Protein AF-A0AAP6SI74-F1 (afdb_monomer_lite)

Radius of gyration: 11.39 Å; chains: 1; bounding box: 27×24×29 Å

Sequence (75 aa):
MNRNYNSIKALVGVTNIIITSELRYSELHALVEKSAVLENGILTIKVKECTLGTEEINALAKLGGKYVAFDLTEC

Foldseek 3Di:
DPPPVVVLVVQLLDAEAEDEPVDDLVSLQVSLLSNQVNVRYAYEYEYAPCSDDPVSVVVSCVNNPPRYHYHDVRD

Secondary structure (DSSP, 8-state):
----HHHHHHHTTSSSEEEETTS-HHHHHHHHHHHHHH-SS-EEEEEETT-S-HHHHHHHHHHHGGGEEEEEEE-
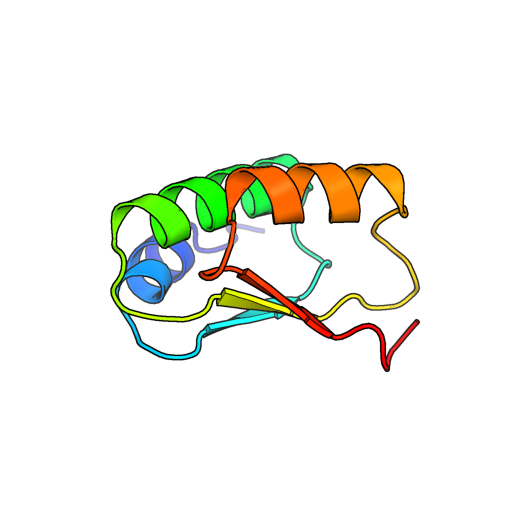
pLDDT: mean 75.33, std 14.18, range [35.59, 90.31]

Structure (mmCIF, N/CA/C/O backbone):
data_AF-A0AAP6SI74-F1
#
_entry.id   AF-A0AAP6SI74-F1
#
loop_
_atom_site.group_PDB
_atom_site.id
_atom_site.type_symbol
_atom_site.label_atom_id
_atom_site.label_alt_id
_atom_site.label_comp_id
_atom_site.label_asym_id
_atom_site.label_entity_id
_atom_site.label_seq_id
_atom_site.pdbx_PDB_ins_code
_atom_site.Cartn_x
_atom_site.Cartn_y
_atom_site.Cartn_z
_atom_site.occupancy
_atom_site.B_iso_or_equiv
_atom_site.auth_seq_id
_atom_site.auth_comp_id
_atom_site.auth_asym_id
_atom_site.auth_atom_id
_atom_site.pdbx_PDB_model_num
ATOM 1 N N . MET A 1 1 ? -6.696 12.007 -19.841 1.00 38.88 1 MET A N 1
ATOM 2 C CA . MET A 1 1 ? -7.189 10.816 -19.112 1.00 38.88 1 MET A CA 1
ATOM 3 C C . MET A 1 1 ? -7.705 11.254 -17.752 1.00 38.88 1 MET A C 1
ATOM 5 O O . MET A 1 1 ? -6.908 11.567 -16.880 1.00 38.88 1 MET A O 1
ATOM 9 N N . ASN A 1 2 ? -9.025 11.338 -17.590 1.00 35.59 2 ASN A N 1
ATOM 10 C CA . ASN A 1 2 ? -9.656 11.709 -16.324 1.00 35.59 2 ASN A CA 1
ATOM 11 C C . ASN A 1 2 ? -9.745 10.436 -15.461 1.00 35.59 2 ASN A C 1
ATOM 13 O O . ASN A 1 2 ? -10.757 9.738 -15.473 1.00 35.59 2 ASN A O 1
ATOM 17 N N . ARG A 1 3 ? -8.626 10.038 -14.831 1.00 43.56 3 ARG A N 1
ATOM 18 C CA . ARG A 1 3 ? -8.604 8.878 -13.928 1.00 43.56 3 ARG A CA 1
ATOM 19 C C . ARG A 1 3 ? -9.451 9.234 -12.709 1.00 43.56 3 ARG A C 1
ATOM 21 O O . ARG A 1 3 ? -9.211 10.223 -12.024 1.00 43.56 3 ARG A O 1
ATOM 28 N N . ASN A 1 4 ? -10.505 8.455 -12.534 1.00 43.44 4 ASN A N 1
ATOM 29 C CA . ASN A 1 4 ? -11.652 8.691 -11.675 1.00 43.44 4 ASN A CA 1
ATOM 30 C C . ASN A 1 4 ? -11.245 8.666 -10.182 1.00 43.44 4 ASN A C 1
ATOM 32 O O . ASN A 1 4 ? -11.437 7.673 -9.484 1.00 43.44 4 ASN A O 1
ATOM 36 N N . TYR A 1 5 ? -10.664 9.760 -9.678 1.00 45.31 5 TYR A N 1
ATOM 37 C CA . TYR A 1 5 ? -10.267 9.924 -8.268 1.00 45.31 5 TYR A CA 1
ATOM 38 C C . TYR A 1 5 ? -11.423 9.653 -7.288 1.00 45.31 5 TYR A C 1
ATOM 40 O O . TYR A 1 5 ? -11.197 9.221 -6.158 1.00 45.31 5 TYR A O 1
ATOM 48 N N . ASN A 1 6 ? -12.670 9.875 -7.719 1.00 48.03 6 ASN A N 1
ATOM 49 C CA . ASN A 1 6 ? -13.859 9.595 -6.913 1.00 48.03 6 ASN A CA 1
ATOM 50 C C . ASN A 1 6 ? -14.114 8.093 -6.730 1.00 48.03 6 ASN A C 1
ATOM 52 O O . ASN A 1 6 ? -14.499 7.683 -5.639 1.00 48.03 6 ASN A O 1
ATOM 56 N N . SER A 1 7 ? -13.836 7.263 -7.739 1.00 51.28 7 SER A N 1
ATOM 57 C CA . SER A 1 7 ? -13.935 5.801 -7.618 1.00 51.28 7 SER A CA 1
ATOM 58 C C . SER A 1 7 ? -12.872 5.255 -6.664 1.00 51.28 7 SER A C 1
ATOM 60 O O . SER A 1 7 ? -13.149 4.384 -5.849 1.00 51.28 7 SER A O 1
ATOM 62 N N . ILE A 1 8 ? -11.674 5.842 -6.707 1.00 52.56 8 ILE A N 1
ATOM 63 C CA . ILE A 1 8 ? -10.552 5.509 -5.824 1.00 52.56 8 ILE A CA 1
ATOM 64 C C . ILE A 1 8 ? -10.862 5.883 -4.362 1.00 52.56 8 ILE A C 1
ATOM 66 O O . ILE A 1 8 ? -10.607 5.095 -3.457 1.00 52.56 8 ILE A O 1
ATOM 70 N N . LYS A 1 9 ? -11.488 7.044 -4.117 1.00 48.88 9 LYS A N 1
ATOM 71 C CA . LYS A 1 9 ? -11.968 7.432 -2.776 1.00 48.88 9 LYS A CA 1
ATOM 72 C C . LYS A 1 9 ? -13.074 6.520 -2.239 1.00 48.88 9 LYS A C 1
ATOM 74 O O . LYS A 1 9 ? -13.125 6.323 -1.030 1.00 48.88 9 LYS A O 1
ATOM 79 N N . ALA A 1 10 ? -13.943 5.999 -3.106 1.00 53.12 10 ALA A N 1
ATOM 80 C CA . ALA A 1 10 ? -15.014 5.086 -2.708 1.00 53.12 10 ALA A CA 1
ATOM 81 C C . ALA A 1 10 ? -14.486 3.696 -2.319 1.00 53.12 10 ALA A C 1
ATOM 83 O O . ALA A 1 10 ? -15.080 3.038 -1.470 1.00 53.12 10 ALA A O 1
ATOM 84 N N . LEU A 1 11 ? -13.358 3.271 -2.900 1.00 57.44 11 LEU A N 1
ATOM 85 C CA . LEU A 1 11 ? -12.778 1.957 -2.631 1.00 57.44 11 LEU A CA 1
ATOM 86 C C . LEU A 1 11 ? -12.298 1.819 -1.186 1.00 57.44 11 LEU A C 1
ATOM 88 O O . LEU A 1 11 ? -12.566 0.793 -0.587 1.00 57.44 11 LEU A O 1
ATOM 92 N N . VAL A 1 12 ? -11.682 2.850 -0.598 1.00 55.12 12 VAL A N 1
ATOM 93 C CA . VAL A 1 12 ? -10.990 2.770 0.710 1.00 55.12 12 VAL A CA 1
ATOM 94 C C . VAL A 1 12 ? -11.896 2.389 1.898 1.00 55.12 12 VAL A C 1
ATOM 96 O O . VAL A 1 12 ? -11.402 1.977 2.940 1.00 55.12 12 VAL A O 1
ATOM 99 N N . GLY A 1 13 ? -13.220 2.497 1.751 1.00 51.69 13 GLY A N 1
ATOM 100 C CA . GLY A 1 13 ? -14.200 2.063 2.756 1.00 51.69 13 GLY A CA 1
ATOM 101 C C . GLY A 1 13 ? -14.650 0.602 2.636 1.00 51.69 13 GLY A C 1
ATOM 102 O O . GLY A 1 13 ? -15.573 0.205 3.344 1.00 51.69 13 GLY A O 1
ATOM 103 N N . VAL A 1 14 ? -14.056 -0.172 1.726 1.00 58.38 14 VAL A N 1
ATOM 104 C CA . VAL A 1 14 ? -14.441 -1.552 1.402 1.00 58.38 14 VAL A CA 1
ATOM 105 C C . VAL A 1 14 ? -13.361 -2.526 1.880 1.00 58.38 14 VAL A C 1
ATOM 107 O O . VAL A 1 14 ? -12.168 -2.231 1.848 1.00 58.38 14 VAL A O 1
ATOM 110 N N . THR A 1 15 ? -13.769 -3.714 2.318 1.00 61.25 15 THR A N 1
ATOM 111 C CA . THR A 1 15 ? -12.856 -4.800 2.695 1.00 61.25 15 THR A CA 1
ATOM 112 C C . THR A 1 15 ? -12.153 -5.375 1.455 1.00 61.25 15 THR A C 1
ATOM 114 O O . THR A 1 15 ? -12.811 -5.680 0.465 1.00 61.25 15 THR A O 1
ATOM 117 N N . ASN A 1 16 ? -10.830 -5.583 1.528 1.00 65.56 16 ASN A N 1
ATOM 118 C CA . ASN A 1 16 ? -9.996 -6.246 0.506 1.00 65.56 16 ASN A CA 1
ATOM 119 C C . ASN A 1 16 ? -9.992 -5.564 -0.870 1.00 65.56 16 ASN A C 1
ATOM 121 O O . ASN A 1 16 ? -10.474 -6.099 -1.868 1.00 65.56 16 ASN A O 1
ATOM 125 N N . ILE A 1 17 ? -9.398 -4.377 -0.930 1.00 72.44 17 ILE A N 1
ATOM 126 C CA . ILE A 1 17 ? -9.252 -3.615 -2.173 1.00 72.44 17 ILE A CA 1
ATOM 127 C C . ILE A 1 17 ? -7.962 -4.043 -2.861 1.00 72.44 17 ILE A C 1
ATOM 129 O O . ILE A 1 17 ? -6.922 -4.081 -2.213 1.00 72.44 17 ILE A O 1
ATOM 133 N N . ILE A 1 18 ? -8.000 -4.284 -4.170 1.00 79.25 18 ILE A N 1
ATOM 134 C CA . ILE A 1 18 ? -6.797 -4.523 -4.974 1.00 79.25 18 ILE A CA 1
ATOM 135 C C . ILE A 1 18 ? -6.605 -3.341 -5.923 1.00 79.25 18 ILE A C 1
ATOM 137 O O . ILE A 1 18 ? -7.486 -3.046 -6.732 1.00 79.25 18 ILE A O 1
ATOM 141 N N . ILE A 1 19 ? -5.459 -2.666 -5.831 1.00 76.69 19 ILE A N 1
ATOM 142 C CA . ILE A 1 19 ? -5.056 -1.605 -6.765 1.00 76.69 19 ILE A CA 1
ATOM 143 C C . ILE A 1 19 ? -3.742 -1.968 -7.444 1.00 76.69 19 ILE A C 1
ATOM 145 O O . ILE A 1 19 ? -2.884 -2.600 -6.838 1.00 76.69 19 ILE A O 1
ATOM 149 N N . THR A 1 20 ? -3.570 -1.560 -8.696 1.00 79.12 20 THR A N 1
ATOM 150 C CA . THR A 1 20 ? -2.318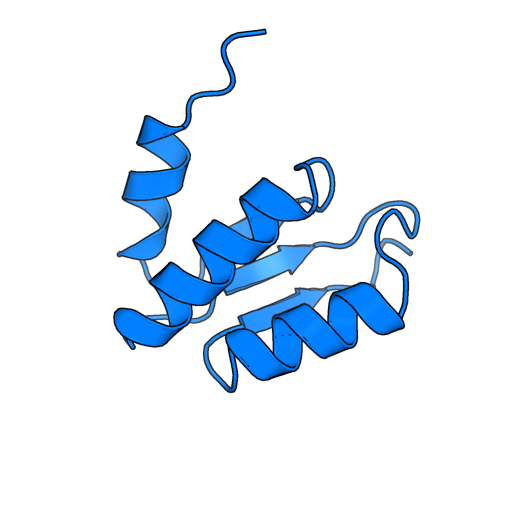 -1.765 -9.428 1.00 79.12 20 THR A CA 1
ATOM 151 C C . THR A 1 20 ? -1.337 -0.623 -9.165 1.00 79.12 20 THR A C 1
ATOM 153 O O . THR A 1 20 ? -1.730 0.535 -9.004 1.00 79.12 20 THR A O 1
ATOM 156 N N . SER A 1 21 ? -0.040 -0.929 -9.186 1.00 76.06 21 SER A N 1
ATOM 157 C CA . SER A 1 21 ? 1.059 0.046 -9.098 1.00 76.06 21 SER A CA 1
ATOM 158 C C . SER A 1 21 ? 1.219 0.933 -10.345 1.00 76.06 21 SER A C 1
ATOM 160 O O . SER A 1 21 ? 2.188 1.675 -10.460 1.00 76.06 21 SER A O 1
ATOM 162 N N . GLU A 1 22 ? 0.263 0.883 -11.279 1.00 77.50 22 GLU A N 1
ATOM 163 C CA . GLU A 1 22 ? 0.144 1.772 -12.449 1.00 77.50 22 GLU A CA 1
ATOM 164 C C . GLU A 1 22 ? -0.319 3.198 -12.063 1.00 77.50 22 GLU A C 1
ATOM 166 O O . GLU A 1 22 ? -0.400 4.109 -12.903 1.00 77.50 22 GLU A O 1
ATOM 17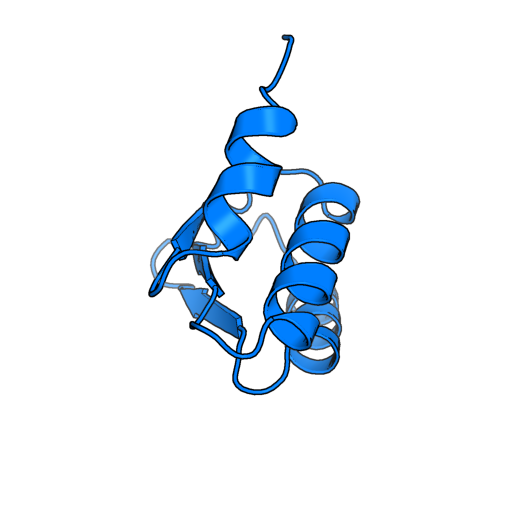1 N N . LEU A 1 23 ? -0.694 3.379 -10.793 1.00 74.56 23 LEU A N 1
ATOM 172 C CA . LEU A 1 23 ? -0.946 4.672 -10.169 1.00 74.56 23 LEU A CA 1
ATOM 173 C C . LEU A 1 23 ? 0.370 5.369 -9.822 1.00 74.56 23 LEU A C 1
ATOM 175 O O . LEU A 1 23 ? 1.382 4.732 -9.545 1.00 74.56 23 LEU A O 1
ATOM 179 N N . ARG A 1 24 ? 0.349 6.704 -9.789 1.00 80.62 24 ARG A N 1
ATOM 180 C CA . ARG A 1 24 ? 1.514 7.469 -9.331 1.00 80.62 24 ARG A CA 1
ATOM 181 C C . ARG A 1 24 ? 1.753 7.203 -7.845 1.00 80.62 24 ARG A C 1
ATOM 183 O O . ARG A 1 24 ? 0.800 7.057 -7.083 1.00 80.62 24 ARG A O 1
ATOM 190 N N . TYR A 1 25 ? 3.009 7.254 -7.408 1.00 81.69 25 TYR A N 1
ATOM 191 C CA . TYR A 1 25 ? 3.370 7.070 -5.997 1.00 81.69 25 TYR A CA 1
ATOM 192 C C . TYR A 1 25 ? 2.560 7.967 -5.038 1.00 81.69 25 TYR A C 1
ATOM 194 O O . TYR A 1 25 ? 2.079 7.505 -4.007 1.00 81.69 25 TYR A O 1
ATOM 202 N N . SER A 1 26 ? 2.304 9.229 -5.406 1.00 81.81 26 SER A N 1
ATOM 203 C CA . SER A 1 26 ? 1.480 10.147 -4.602 1.00 81.81 26 SER A CA 1
ATOM 204 C C . SER A 1 26 ? 0.011 9.719 -4.478 1.00 81.81 26 SER A C 1
ATOM 206 O O . SER A 1 26 ? -0.631 9.993 -3.465 1.00 81.81 26 SER A O 1
ATOM 208 N N . GLU A 1 27 ? -0.529 9.030 -5.483 1.00 82.69 27 GLU A N 1
ATOM 209 C CA . GLU A 1 27 ? -1.883 8.467 -5.458 1.00 82.69 27 GLU A CA 1
ATOM 210 C C . GLU A 1 27 ? -1.940 7.242 -4.541 1.00 82.69 27 GLU A C 1
ATOM 212 O O . GLU A 1 27 ? -2.860 7.127 -3.730 1.00 82.69 27 GLU A O 1
ATOM 217 N N . LEU A 1 28 ? -0.924 6.377 -4.617 1.00 83.00 28 LEU A N 1
ATOM 218 C CA . LEU A 1 28 ? -0.770 5.224 -3.728 1.00 83.00 28 LEU A CA 1
ATOM 219 C C . LEU A 1 28 ? -0.614 5.660 -2.269 1.00 83.00 28 LEU A C 1
ATOM 221 O O . LEU A 1 28 ? -1.291 5.127 -1.396 1.00 83.00 28 LEU A O 1
ATOM 225 N N . HIS A 1 29 ? 0.199 6.682 -2.008 1.00 86.94 29 HIS A N 1
ATOM 226 C CA . HIS A 1 29 ? 0.400 7.222 -0.667 1.00 86.94 29 HIS A CA 1
ATOM 227 C C . HIS A 1 29 ? -0.915 7.699 -0.032 1.00 86.94 29 HIS A C 1
ATOM 229 O O . HIS A 1 29 ? -1.234 7.321 1.093 1.00 86.94 29 HIS A O 1
ATOM 235 N N . ALA A 1 30 ? -1.718 8.481 -0.761 1.00 84.50 30 ALA A N 1
ATOM 236 C CA . ALA A 1 30 ? -3.005 8.974 -0.262 1.00 84.50 30 ALA A CA 1
ATOM 237 C C . ALA A 1 30 ? -4.021 7.843 -0.005 1.00 84.50 30 ALA A C 1
ATOM 239 O O . ALA A 1 30 ? -4.872 7.947 0.880 1.00 84.50 30 ALA A O 1
ATOM 240 N N . LEU A 1 31 ? -3.954 6.762 -0.787 1.00 82.25 31 LEU A N 1
ATOM 241 C CA . LEU A 1 31 ? -4.796 5.578 -0.613 1.00 82.25 31 LEU A CA 1
ATOM 242 C C . LEU A 1 31 ? -4.417 4.769 0.623 1.00 82.25 31 LEU A C 1
ATOM 244 O O . LEU A 1 31 ? -5.290 4.367 1.394 1.00 82.25 31 LEU A O 1
ATOM 248 N N . VAL A 1 32 ? -3.120 4.560 0.811 1.00 85.50 32 VAL A N 1
ATOM 249 C CA . VAL A 1 32 ? -2.548 3.876 1.967 1.00 85.50 32 VAL A CA 1
ATOM 250 C C . VAL A 1 32 ? -2.878 4.627 3.255 1.00 85.50 32 VAL A C 1
ATOM 252 O O . VAL A 1 32 ? -3.398 4.024 4.191 1.00 85.50 32 VAL A O 1
ATOM 255 N N . GLU A 1 33 ? -2.674 5.945 3.275 1.00 85.19 33 GLU A N 1
ATOM 256 C CA . GLU A 1 33 ? -3.001 6.802 4.419 1.00 85.19 33 GLU A CA 1
ATOM 257 C C . GLU A 1 33 ? -4.484 6.697 4.796 1.00 85.19 33 GLU A C 1
ATOM 259 O O . GLU A 1 33 ? -4.834 6.484 5.955 1.00 85.19 33 GLU A O 1
ATOM 264 N N . LYS A 1 34 ? -5.380 6.771 3.805 1.00 80.38 34 LYS A N 1
ATOM 265 C CA . LYS A 1 34 ? -6.820 6.620 4.045 1.00 80.38 34 LYS A CA 1
ATOM 266 C C . LYS A 1 34 ? -7.188 5.223 4.544 1.00 80.38 34 LYS A C 1
ATOM 268 O O . LYS A 1 34 ? -8.065 5.115 5.395 1.00 80.38 34 LYS A O 1
ATOM 273 N N . SER A 1 35 ? -6.550 4.175 4.022 1.00 77.94 35 SER A N 1
ATOM 274 C CA . SER A 1 35 ? -6.834 2.788 4.424 1.00 77.94 35 SER A CA 1
ATOM 275 C C . SER A 1 35 ? -6.428 2.547 5.874 1.00 77.94 35 SER A C 1
ATOM 277 O O . SER A 1 35 ? -7.187 1.950 6.633 1.00 77.94 35 SER A O 1
ATOM 279 N N . ALA A 1 36 ? -5.278 3.091 6.281 1.00 78.75 36 ALA A N 1
ATOM 280 C CA . ALA A 1 36 ? -4.797 3.014 7.655 1.00 78.75 36 ALA A CA 1
ATOM 281 C C . ALA A 1 36 ? -5.745 3.693 8.655 1.00 78.75 36 ALA A C 1
ATOM 283 O O . ALA A 1 36 ? -5.936 3.186 9.753 1.00 78.75 36 ALA A O 1
ATOM 284 N N . VAL A 1 37 ? -6.361 4.817 8.272 1.00 80.50 37 VAL A N 1
ATOM 285 C CA . VAL A 1 37 ? -7.299 5.564 9.131 1.00 80.50 37 VAL A CA 1
ATOM 286 C C . VAL A 1 37 ? -8.650 4.863 9.272 1.00 80.50 37 VAL A C 1
ATOM 288 O O . VAL A 1 37 ? -9.295 4.982 10.310 1.00 80.50 37 VAL A O 1
ATOM 291 N N . LEU A 1 38 ? -9.113 4.169 8.230 1.00 73.56 38 LEU A N 1
ATOM 292 C CA . LEU A 1 38 ? -10.443 3.560 8.232 1.00 73.56 38 LEU A CA 1
ATOM 293 C C . LEU A 1 38 ? -10.505 2.252 9.024 1.00 73.56 38 LEU A C 1
ATOM 295 O O . LEU A 1 38 ? -11.598 1.866 9.421 1.00 73.56 38 LEU A O 1
ATOM 299 N N . GLU A 1 39 ? -9.369 1.577 9.233 1.00 72.81 39 GLU A N 1
ATOM 300 C CA . GLU A 1 39 ? -9.238 0.317 9.988 1.00 72.81 39 GLU A CA 1
ATOM 301 C C . GLU A 1 39 ? -10.201 -0.814 9.561 1.00 72.81 39 GLU A C 1
ATOM 303 O O . GLU A 1 39 ? -10.366 -1.807 10.268 1.00 72.81 39 GLU A O 1
ATOM 308 N N . ASN A 1 40 ? -10.834 -0.688 8.391 1.00 69.62 40 ASN A N 1
ATOM 309 C CA . ASN A 1 40 ? -11.986 -1.497 7.985 1.00 69.62 40 ASN A CA 1
ATOM 310 C C . ASN A 1 40 ? -11.689 -2.415 6.784 1.00 69.62 40 ASN A C 1
ATOM 312 O O . ASN A 1 40 ? -12.585 -2.777 6.024 1.00 69.62 40 ASN A O 1
ATOM 316 N N . GLY A 1 41 ? -10.421 -2.777 6.581 1.00 72.69 41 GLY A N 1
ATOM 317 C CA . GLY A 1 41 ? -9.994 -3.651 5.491 1.00 72.69 41 GLY A CA 1
ATOM 318 C C . GLY A 1 41 ? -8.491 -3.617 5.238 1.00 72.69 41 GLY A C 1
ATOM 319 O O . GLY A 1 41 ? -7.772 -2.803 5.811 1.00 72.69 41 GLY A O 1
ATOM 320 N N . ILE A 1 42 ? -8.023 -4.516 4.368 1.00 80.50 42 ILE A N 1
ATOM 321 C CA . ILE A 1 42 ? -6.646 -4.525 3.866 1.00 80.50 42 ILE A CA 1
ATOM 322 C C . ILE A 1 42 ? -6.650 -4.006 2.425 1.00 80.50 42 ILE A C 1
ATOM 324 O O . ILE A 1 42 ? -7.359 -4.535 1.566 1.00 80.50 42 ILE A O 1
ATOM 328 N N . LEU A 1 43 ? -5.851 -2.977 2.154 1.00 85.62 43 LEU A N 1
ATOM 329 C CA . LEU A 1 43 ? -5.544 -2.514 0.806 1.00 85.62 43 LEU A CA 1
ATOM 330 C C . LEU A 1 43 ? -4.362 -3.319 0.261 1.00 85.62 43 LEU A C 1
ATOM 332 O O . LEU A 1 43 ? -3.241 -3.196 0.739 1.00 85.62 43 LEU A O 1
ATOM 336 N N . THR A 1 44 ? -4.604 -4.124 -0.762 1.00 86.69 44 THR A N 1
ATOM 337 C CA . THR A 1 44 ? -3.569 -4.875 -1.472 1.00 86.69 44 THR A CA 1
ATOM 338 C C . THR A 1 44 ? -3.103 -4.085 -2.692 1.00 86.69 44 THR A C 1
ATOM 340 O O . THR A 1 44 ? -3.891 -3.753 -3.578 1.00 86.69 44 THR A O 1
ATOM 343 N N . ILE A 1 45 ? -1.812 -3.781 -2.752 1.00 86.56 45 ILE A N 1
ATOM 344 C CA . ILE A 1 45 ? -1.172 -3.116 -3.884 1.00 86.56 45 ILE A CA 1
ATOM 345 C C . ILE A 1 45 ? -0.485 -4.185 -4.728 1.00 86.56 45 ILE A C 1
ATOM 347 O O . ILE A 1 45 ? 0.496 -4.786 -4.296 1.00 86.56 45 ILE A O 1
ATOM 351 N N . LYS A 1 46 ? -0.995 -4.421 -5.935 1.00 86.88 46 LYS A N 1
ATOM 352 C CA . LYS A 1 46 ? -0.378 -5.309 -6.918 1.00 86.88 46 LYS A CA 1
ATOM 353 C C . LYS A 1 46 ? 0.715 -4.559 -7.665 1.00 86.88 46 LYS A C 1
ATOM 355 O O . LYS A 1 46 ? 0.421 -3.639 -8.433 1.00 86.88 46 LYS A O 1
ATOM 360 N N . VAL A 1 47 ? 1.961 -4.936 -7.412 1.00 81.88 47 VAL A N 1
ATOM 361 C CA . VAL A 1 47 ? 3.142 -4.342 -8.030 1.00 81.88 47 VAL A CA 1
ATOM 362 C C . VAL A 1 47 ? 3.417 -5.066 -9.337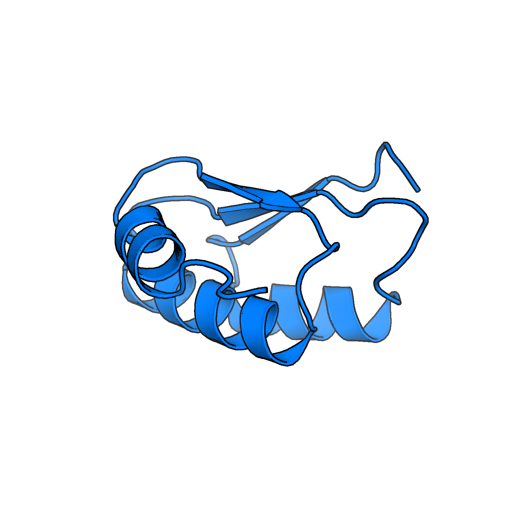 1.00 81.88 47 VAL A C 1
ATOM 364 O O . VAL A 1 47 ? 3.817 -6.225 -9.344 1.00 81.88 47 VAL A O 1
ATOM 367 N N . LYS A 1 48 ? 3.162 -4.376 -10.444 1.00 81.31 48 LYS A N 1
ATOM 368 C CA . LYS A 1 48 ? 3.481 -4.850 -11.788 1.00 81.31 48 LYS A CA 1
ATOM 369 C C . LYS A 1 48 ? 4.830 -4.322 -12.231 1.00 81.31 48 LYS A C 1
ATOM 371 O O . LYS A 1 48 ? 5.147 -3.174 -11.927 1.00 81.31 48 LYS A O 1
ATOM 376 N N . GLU A 1 49 ? 5.566 -5.134 -12.987 1.00 79.56 49 GLU A N 1
ATOM 377 C CA . GLU A 1 49 ? 6.775 -4.737 -13.726 1.00 79.56 49 GLU A CA 1
ATOM 378 C C . GLU A 1 49 ? 7.809 -4.000 -12.857 1.00 79.56 49 GLU A C 1
ATOM 380 O O . GLU A 1 49 ? 8.560 -3.153 -13.337 1.00 79.56 49 GLU A O 1
ATOM 385 N N . CYS A 1 50 ? 7.813 -4.273 -11.550 1.00 76.62 50 CYS A N 1
ATOM 386 C CA . CYS A 1 50 ? 8.636 -3.576 -10.567 1.00 76.62 50 CYS A CA 1
ATOM 387 C C . CYS A 1 50 ? 8.578 -2.044 -10.655 1.00 76.62 50 CYS A C 1
ATOM 389 O O . CYS A 1 50 ? 9.573 -1.360 -10.419 1.00 76.62 50 CYS A O 1
ATOM 391 N N . THR A 1 51 ? 7.393 -1.491 -10.947 1.00 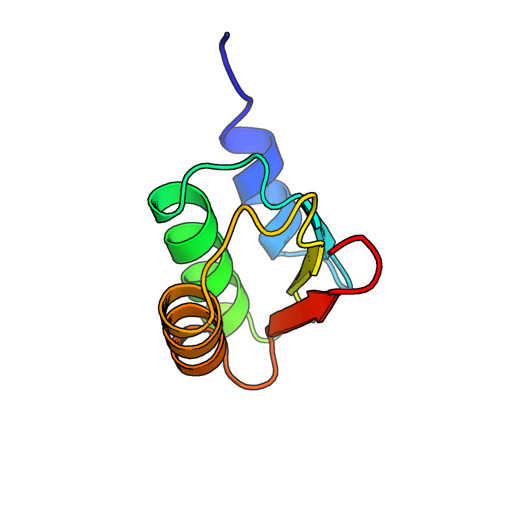80.06 51 THR A N 1
ATOM 392 C CA . THR A 1 51 ? 7.187 -0.035 -11.026 1.00 80.06 51 THR A CA 1
ATOM 393 C C . THR A 1 51 ? 7.347 0.682 -9.686 1.00 80.06 51 THR A C 1
ATOM 395 O O . THR A 1 51 ? 7.426 1.907 -9.673 1.00 80.06 51 THR A O 1
ATOM 398 N N . LEU A 1 52 ? 7.377 -0.059 -8.574 1.00 82.88 52 LEU A N 1
ATOM 399 C CA . LEU A 1 52 ? 7.718 0.450 -7.250 1.00 82.88 52 LEU A CA 1
ATOM 400 C C . LEU A 1 52 ? 9.034 -0.165 -6.790 1.00 82.88 52 LEU A C 1
ATOM 402 O O . LEU A 1 52 ? 9.185 -1.388 -6.764 1.00 82.88 52 LEU A O 1
ATOM 406 N N . GLY A 1 53 ? 9.959 0.691 -6.371 1.00 83.88 53 GLY A N 1
ATOM 407 C CA . GLY A 1 53 ? 11.186 0.266 -5.717 1.00 83.88 53 GLY A CA 1
ATOM 408 C C . GLY A 1 53 ? 10.944 -0.221 -4.287 1.00 83.88 53 GLY A C 1
ATOM 409 O O . GLY A 1 53 ? 9.946 0.103 -3.640 1.00 83.88 53 GLY A O 1
ATOM 410 N N . THR A 1 54 ? 11.912 -0.956 -3.740 1.00 84.38 54 THR A N 1
ATOM 411 C CA . THR A 1 54 ? 11.867 -1.464 -2.359 1.00 84.38 54 THR A CA 1
ATOM 412 C C . THR A 1 54 ? 11.695 -0.349 -1.321 1.00 84.38 54 THR A C 1
ATOM 414 O O . THR A 1 54 ? 11.004 -0.536 -0.322 1.00 84.38 54 THR A O 1
ATOM 417 N N . GLU A 1 55 ? 12.291 0.827 -1.544 1.00 87.69 55 GLU A N 1
ATOM 418 C CA . GLU A 1 55 ? 12.148 1.979 -0.641 1.00 87.69 55 GLU A CA 1
ATOM 419 C C . GLU A 1 55 ? 10.716 2.524 -0.618 1.00 87.69 55 GLU A C 1
ATOM 421 O O . GLU A 1 55 ? 10.178 2.802 0.454 1.00 87.69 55 GLU A O 1
ATOM 426 N N . GLU A 1 56 ? 10.073 2.612 -1.784 1.00 87.31 56 GLU A N 1
ATOM 427 C CA . GLU A 1 56 ? 8.684 3.053 -1.923 1.00 87.31 56 GLU A CA 1
ATOM 428 C C . GLU A 1 56 ? 7.724 2.057 -1.270 1.00 87.31 56 GLU A C 1
ATOM 430 O O . GLU A 1 56 ? 6.832 2.454 -0.520 1.00 87.31 56 GLU A O 1
ATOM 435 N N . ILE A 1 57 ? 7.946 0.757 -1.488 1.00 86.81 57 ILE A N 1
ATOM 436 C CA . ILE A 1 57 ? 7.174 -0.313 -0.845 1.00 86.81 57 ILE A CA 1
ATOM 437 C C . ILE A 1 57 ? 7.308 -0.218 0.676 1.00 86.81 57 ILE A C 1
ATOM 439 O O . ILE A 1 57 ? 6.302 -0.226 1.381 1.00 86.81 57 ILE A O 1
ATOM 443 N N . ASN A 1 58 ? 8.528 -0.064 1.197 1.00 88.50 58 ASN A N 1
ATOM 444 C CA . ASN A 1 58 ? 8.763 0.060 2.635 1.00 88.50 58 ASN A CA 1
ATOM 445 C C . ASN A 1 58 ? 8.108 1.315 3.228 1.00 88.50 58 ASN A C 1
ATOM 447 O O . ASN A 1 58 ? 7.545 1.257 4.324 1.00 88.50 58 ASN A O 1
ATOM 451 N N . ALA A 1 59 ? 8.156 2.445 2.519 1.00 90.31 59 ALA A N 1
ATOM 452 C CA . ALA A 1 59 ? 7.514 3.680 2.951 1.00 90.31 59 ALA A CA 1
ATOM 453 C C . ALA A 1 59 ? 5.987 3.523 3.023 1.00 90.31 59 ALA A C 1
ATOM 455 O O . ALA A 1 59 ? 5.376 3.866 4.038 1.00 90.31 59 ALA A O 1
ATOM 456 N N . LEU A 1 60 ? 5.378 2.935 1.990 1.00 88.81 60 LEU A N 1
ATOM 457 C CA . LEU A 1 60 ? 3.942 2.663 1.945 1.00 88.81 60 LEU A CA 1
ATOM 458 C C . LEU A 1 60 ? 3.528 1.608 2.987 1.00 88.81 60 LEU A C 1
ATOM 460 O O . LEU A 1 60 ? 2.520 1.782 3.665 1.00 88.81 60 LEU A O 1
ATOM 464 N N . ALA A 1 61 ? 4.322 0.556 3.194 1.00 87.31 61 ALA A N 1
ATOM 465 C CA . ALA A 1 61 ? 4.077 -0.448 4.230 1.00 87.31 61 ALA A CA 1
ATOM 466 C C . ALA A 1 61 ? 4.116 0.165 5.636 1.00 87.31 61 ALA A C 1
ATOM 468 O O . ALA A 1 61 ? 3.267 -0.134 6.474 1.00 87.31 61 ALA A O 1
ATOM 469 N N . LYS A 1 62 ? 5.068 1.068 5.895 1.00 90.31 62 LYS A N 1
ATOM 470 C CA . LYS A 1 62 ? 5.171 1.775 7.176 1.00 90.31 62 LYS A CA 1
ATOM 471 C C . LYS A 1 62 ? 3.984 2.710 7.415 1.00 90.31 62 LYS A C 1
ATOM 473 O O . LYS A 1 62 ? 3.527 2.819 8.548 1.00 90.31 62 LYS A O 1
ATOM 478 N N . LEU A 1 63 ? 3.497 3.368 6.364 1.00 89.25 63 LEU A N 1
ATOM 479 C CA . LEU A 1 63 ? 2.338 4.258 6.429 1.00 89.25 63 LEU A CA 1
ATOM 480 C C . LEU A 1 63 ? 1.029 3.481 6.644 1.00 89.25 63 LEU A C 1
ATOM 482 O O . LEU A 1 63 ? 0.195 3.888 7.446 1.00 89.25 63 LEU A O 1
ATOM 486 N N . GLY A 1 64 ? 0.859 2.365 5.934 1.00 84.38 64 GLY A N 1
ATOM 487 C CA . GLY A 1 64 ? -0.346 1.534 5.961 1.00 84.38 64 GLY A CA 1
ATOM 488 C C . GLY A 1 64 ? -0.436 0.556 7.129 1.00 84.38 64 GLY A C 1
ATOM 489 O O . GLY A 1 64 ? -1.529 0.140 7.521 1.00 84.38 64 GLY A O 1
ATOM 490 N N . GLY A 1 65 ? 0.713 0.163 7.679 1.00 86.69 65 GLY A N 1
ATOM 491 C CA . GLY A 1 65 ? 0.815 -0.857 8.714 1.00 86.69 65 GLY A CA 1
ATOM 492 C C . GLY A 1 65 ? 0.136 -2.166 8.299 1.00 86.69 65 GLY A C 1
ATOM 493 O O . GLY A 1 65 ? 0.253 -2.620 7.165 1.00 86.69 65 GLY A O 1
ATOM 494 N N . LYS A 1 66 ? -0.625 -2.761 9.225 1.00 84.44 66 LYS A N 1
ATOM 495 C CA . LYS A 1 66 ? -1.369 -4.018 9.006 1.00 84.44 66 LYS A CA 1
ATOM 496 C C . LYS A 1 66 ? -2.539 -3.904 8.014 1.00 84.44 66 LYS A C 1
ATOM 498 O O . LYS A 1 66 ? -3.141 -4.919 7.683 1.00 84.44 66 LYS A O 1
ATOM 503 N N . TYR A 1 67 ? -2.885 -2.690 7.583 1.00 85.62 67 TYR A N 1
ATOM 504 C CA . TYR A 1 67 ? -4.004 -2.424 6.676 1.00 85.62 67 TYR A CA 1
ATOM 505 C C . TYR A 1 67 ? -3.560 -2.299 5.217 1.00 85.62 67 TYR A C 1
ATOM 507 O O . TYR A 1 67 ? -4.370 -1.970 4.352 1.00 85.62 67 TYR A O 1
ATOM 515 N N . VAL A 1 68 ? -2.284 -2.567 4.929 1.00 86.31 68 VAL A N 1
ATOM 516 C CA . VAL A 1 68 ? -1.745 -2.599 3.572 1.00 86.31 68 VAL A CA 1
ATOM 517 C C . VAL A 1 68 ? -0.953 -3.877 3.349 1.00 86.31 68 VAL A C 1
ATOM 519 O O . VAL A 1 68 ? -0.159 -4.291 4.189 1.00 86.31 68 VAL A O 1
ATOM 522 N N . ALA A 1 69 ? -1.169 -4.489 2.192 1.00 86.81 69 ALA A N 1
ATOM 523 C CA . ALA A 1 69 ? -0.429 -5.638 1.702 1.00 86.81 69 ALA A CA 1
ATOM 524 C C . ALA A 1 69 ? 0.119 -5.340 0.303 1.00 86.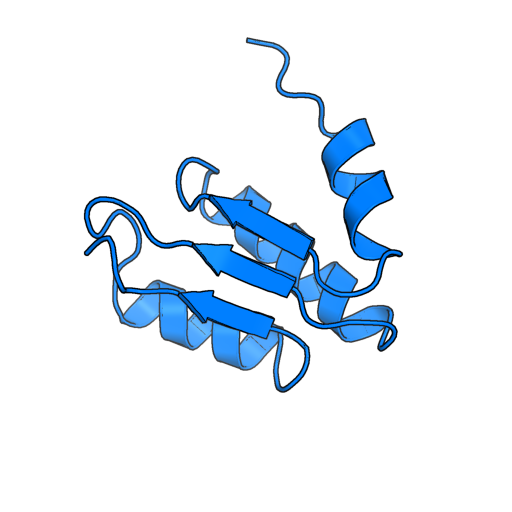81 69 ALA A C 1
ATOM 526 O O . ALA A 1 69 ? -0.431 -4.515 -0.426 1.00 86.81 69 ALA A O 1
ATOM 527 N N . PHE A 1 70 ? 1.187 -6.032 -0.082 1.00 85.69 70 PHE A N 1
ATOM 528 C CA . PHE A 1 70 ? 1.781 -5.918 -1.411 1.00 85.69 70 PHE A CA 1
ATOM 529 C C . PHE A 1 70 ? 1.791 -7.287 -2.070 1.00 85.69 70 PHE A C 1
ATOM 531 O O . PHE A 1 70 ? 2.235 -8.265 -1.470 1.00 85.69 70 PHE A O 1
ATOM 538 N N . ASP A 1 71 ? 1.308 -7.339 -3.302 1.00 86.94 71 ASP A N 1
ATOM 539 C CA . ASP A 1 71 ? 1.431 -8.498 -4.171 1.00 86.94 71 ASP A CA 1
ATOM 540 C C . ASP A 1 71 ? 2.538 -8.211 -5.187 1.00 86.94 71 ASP A C 1
ATOM 542 O O . ASP A 1 71 ? 2.398 -7.330 -6.034 1.00 86.94 71 ASP A O 1
ATOM 546 N N . LEU A 1 72 ? 3.654 -8.927 -5.051 1.00 83.00 72 LEU A N 1
ATOM 547 C CA . LEU A 1 72 ? 4.856 -8.783 -5.877 1.00 83.00 72 LEU A CA 1
ATOM 548 C C . LEU A 1 72 ? 4.985 -9.902 -6.920 1.00 83.00 72 LEU A C 1
ATOM 550 O O . LEU A 1 72 ? 6.055 -10.081 -7.484 1.00 83.00 72 LEU A O 1
ATOM 554 N N . THR A 1 73 ? 3.935 -10.693 -7.154 1.00 81.19 73 THR A N 1
ATOM 555 C CA . THR A 1 73 ? 4.000 -11.856 -8.060 1.00 81.19 73 THR A CA 1
ATOM 556 C C . THR A 1 73 ? 4.168 -11.496 -9.539 1.00 81.19 73 THR A C 1
ATOM 558 O O . THR A 1 73 ? 4.533 -12.363 -10.328 1.00 81.19 73 THR A O 1
ATOM 561 N N . GLU A 1 74 ? 3.892 -10.244 -9.917 1.00 71.44 74 GLU A N 1
ATOM 562 C CA . GLU A 1 74 ? 4.060 -9.707 -11.280 1.00 71.44 74 GLU A CA 1
ATOM 563 C C . GLU A 1 74 ? 5.247 -8.729 -11.397 1.00 71.44 74 GLU A C 1
ATOM 565 O O . GLU A 1 74 ? 5.335 -7.961 -12.361 1.00 71.44 74 GLU A O 1
ATOM 570 N N . CYS A 1 75 ? 6.139 -8.763 -10.405 1.00 68.19 75 CYS A N 1
ATOM 571 C CA . CYS A 1 75 ? 7.545 -8.394 -10.526 1.00 68.19 75 CYS A CA 1
ATOM 572 C C . CYS A 1 75 ? 8.311 -9.642 -11.025 1.00 68.19 75 CYS A C 1
ATOM 574 O O . CYS A 1 75 ? 9.194 -9.469 -11.883 1.00 68.19 75 CYS A O 1
#